Protein AF-A0A5J4TQB8-F1 (afdb_monomer)

InterPro domains:
  IPR000008 C2 domain [PF00168] (1-64)
  IPR000008 C2 domain [PS50004] (1-68)
  IPR035892 C2 domain superfamily [G3DSA:2.60.40.150] (1-93)
  IPR035892 C2 domain superfamily [SSF49562] (1-68)

Sequence (134 aa):
RTEKKADTLEAEYNETFTFNFDPAATEERDIKFELWDHDTIGDNDKIGEVKLSLREFLNNREKKTITFKGTDKQQDKDDVGQGVVEVFLEPIGDGEFAEVKPPEDDGIEIKEELPGDESAKTAEVTHPVAEQKE

Structure (mmCIF, N/CA/C/O backbone):
data_AF-A0A5J4TQB8-F1
#
_entry.id   AF-A0A5J4TQB8-F1
#
loop_
_atom_site.group_PDB
_atom_site.id
_atom_site.type_symbol
_atom_site.label_atom_id
_atom_site.label_alt_id
_atom_site.label_comp_id
_atom_site.label_asym_id
_atom_site.label_entity_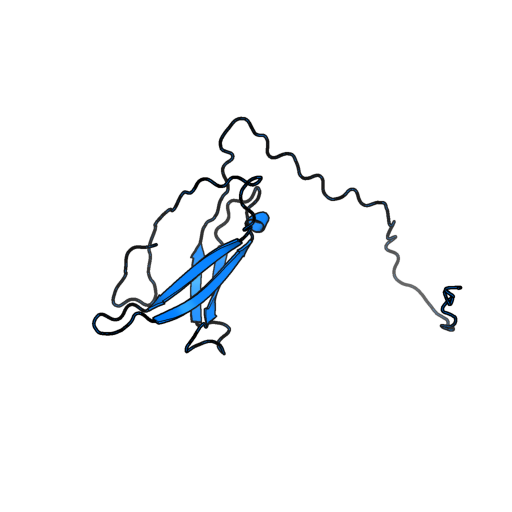id
_atom_site.label_seq_id
_atom_site.pdbx_PDB_ins_code
_atom_site.Cartn_x
_atom_site.Cartn_y
_atom_site.Cartn_z
_atom_site.occupancy
_atom_site.B_iso_or_equiv
_atom_site.auth_seq_id
_atom_site.auth_comp_id
_atom_site.auth_asym_id
_atom_site.auth_atom_id
_atom_site.pdbx_PDB_model_num
ATOM 1 N N . ARG A 1 1 ? -5.059 7.757 -4.131 1.00 85.75 1 ARG A N 1
ATOM 2 C CA . ARG A 1 1 ? -5.810 7.405 -2.902 1.00 85.75 1 ARG A CA 1
ATOM 3 C C . ARG A 1 1 ? -7.154 6.851 -3.317 1.00 85.75 1 ARG A C 1
ATOM 5 O O . ARG A 1 1 ? -7.655 7.327 -4.330 1.00 85.75 1 ARG A O 1
ATOM 12 N N . THR A 1 2 ? -7.695 5.921 -2.547 1.00 89.81 2 THR A N 1
ATOM 13 C CA . THR A 1 2 ? -9.010 5.320 -2.778 1.00 89.81 2 THR A CA 1
ATOM 14 C C . THR A 1 2 ? -10.165 6.257 -2.419 1.00 89.81 2 THR A C 1
ATOM 16 O O . THR A 1 2 ? -9.974 7.292 -1.761 1.00 89.81 2 THR A O 1
ATOM 19 N N . GLU A 1 3 ? -11.369 5.888 -2.849 1.00 89.69 3 GLU A N 1
ATOM 20 C CA . GLU A 1 3 ? -12.623 6.401 -2.309 1.00 89.69 3 GLU A CA 1
ATOM 21 C C . GLU A 1 3 ? -12.785 5.995 -0.841 1.00 89.69 3 GLU A C 1
ATOM 23 O O . GLU A 1 3 ? -12.305 4.956 -0.398 1.00 89.69 3 GLU A O 1
ATOM 28 N N . LYS A 1 4 ? -13.499 6.807 -0.062 1.00 88.44 4 LYS A N 1
ATOM 29 C CA . LYS A 1 4 ? -13.796 6.475 1.334 1.00 88.44 4 LYS A CA 1
ATOM 30 C C . LYS A 1 4 ? -14.952 5.479 1.383 1.00 88.44 4 LYS A C 1
ATOM 32 O O . LYS A 1 4 ? -15.971 5.694 0.728 1.00 88.44 4 LYS A O 1
ATOM 37 N N . LYS A 1 5 ? -14.826 4.434 2.199 1.00 87.50 5 LYS A N 1
ATOM 38 C CA . LYS A 1 5 ? -15.934 3.541 2.558 1.00 87.50 5 LYS A CA 1
ATOM 39 C C . LYS A 1 5 ? -16.263 3.761 4.031 1.00 87.50 5 LYS A C 1
ATOM 41 O O . LYS A 1 5 ? -15.358 3.796 4.855 1.00 87.50 5 LYS A O 1
ATOM 46 N N . ALA A 1 6 ? -17.540 3.975 4.328 1.00 84.00 6 ALA A N 1
ATOM 47 C CA . ALA A 1 6 ? -18.027 4.203 5.684 1.00 84.00 6 ALA A CA 1
ATOM 48 C C . ALA A 1 6 ? -18.663 2.926 6.241 1.00 84.00 6 ALA A C 1
ATOM 50 O O . ALA A 1 6 ? -19.177 2.113 5.470 1.00 84.00 6 ALA A O 1
ATOM 51 N N . ASP A 1 7 ? -18.627 2.783 7.567 1.00 82.31 7 ASP A N 1
ATOM 52 C CA . ASP A 1 7 ? -19.343 1.746 8.319 1.00 82.31 7 ASP A CA 1
ATOM 53 C C . ASP A 1 7 ? -19.091 0.311 7.815 1.00 82.31 7 ASP A C 1
ATOM 55 O O . ASP A 1 7 ? -20.000 -0.516 7.749 1.00 82.31 7 ASP A O 1
ATOM 59 N N . THR A 1 8 ? -17.843 0.000 7.448 1.00 85.12 8 THR A N 1
ATOM 60 C CA . THR A 1 8 ? -17.450 -1.351 7.031 1.00 85.12 8 THR A CA 1
ATOM 61 C C . THR A 1 8 ? -16.049 -1.719 7.509 1.00 85.12 8 THR A C 1
ATOM 63 O O . THR A 1 8 ? -15.134 -0.899 7.478 1.00 85.12 8 THR A O 1
ATOM 66 N N . LEU A 1 9 ? -15.889 -2.977 7.927 1.00 85.06 9 LEU A N 1
ATOM 67 C CA . LEU A 1 9 ? -14.592 -3.602 8.212 1.00 85.06 9 LEU A CA 1
ATOM 68 C C . LEU A 1 9 ? -14.034 -4.356 6.993 1.00 85.06 9 LEU A C 1
ATOM 70 O O . LEU A 1 9 ? -12.856 -4.697 6.964 1.00 85.06 9 LEU A O 1
ATOM 74 N N . GLU A 1 10 ? -14.870 -4.592 5.981 1.00 87.94 10 GLU A N 1
ATOM 75 C CA . GLU A 1 10 ? -14.544 -5.315 4.752 1.00 87.94 10 GLU A CA 1
ATOM 76 C C . GLU A 1 10 ? -14.860 -4.399 3.564 1.00 87.94 10 GLU A C 1
ATOM 78 O O . GLU A 1 10 ? -15.926 -4.451 2.950 1.00 87.94 10 GLU A O 1
ATOM 83 N N . ALA A 1 11 ? -13.956 -3.457 3.302 1.00 88.94 11 ALA A N 1
ATOM 84 C CA . ALA A 1 11 ? -14.122 -2.482 2.234 1.00 88.94 11 ALA A CA 1
ATOM 85 C C . ALA A 1 11 ? -13.669 -3.053 0.883 1.00 88.94 11 ALA A C 1
ATOM 87 O O . ALA A 1 11 ? -12.499 -3.379 0.689 1.00 88.94 11 ALA A O 1
ATOM 88 N N . GLU A 1 12 ? -14.580 -3.087 -0.088 1.00 90.81 12 GLU A N 1
ATOM 89 C CA . GLU A 1 12 ? -14.247 -3.364 -1.485 1.00 90.81 12 GLU A CA 1
ATOM 90 C C . GLU A 1 12 ? -14.080 -2.049 -2.253 1.00 90.81 12 GLU A C 1
ATOM 92 O O . GLU A 1 12 ? -15.042 -1.309 -2.481 1.00 90.81 12 GLU A O 1
ATOM 97 N N . TYR A 1 13 ? -12.843 -1.747 -2.649 1.00 89.94 13 TYR A N 1
ATOM 98 C CA . TYR A 1 13 ? -12.533 -0.539 -3.418 1.00 89.94 13 TYR A CA 1
ATOM 99 C C . TYR A 1 13 ? -12.675 -0.778 -4.921 1.00 89.94 13 TYR A C 1
ATOM 101 O O . TYR A 1 13 ? -13.308 0.017 -5.606 1.00 89.94 13 TYR A O 1
ATOM 109 N N . ASN A 1 14 ? -12.144 -1.897 -5.430 1.00 89.88 14 ASN A N 1
ATOM 110 C CA . ASN A 1 14 ? -12.114 -2.214 -6.866 1.00 89.88 14 ASN A CA 1
ATOM 111 C C . ASN A 1 14 ? -11.528 -1.074 -7.729 1.00 89.88 14 ASN A C 1
ATOM 113 O O . ASN A 1 14 ? -11.905 -0.891 -8.885 1.00 89.88 14 ASN A O 1
ATOM 117 N N . GLU A 1 15 ? -10.597 -0.306 -7.161 1.00 90.38 15 GLU A N 1
ATOM 118 C CA . GLU A 1 15 ? -9.935 0.819 -7.819 1.00 90.38 15 GLU A CA 1
ATOM 119 C C . GLU A 1 15 ? -8.584 0.393 -8.395 1.00 90.38 15 GLU A C 1
ATOM 121 O O . GLU A 1 15 ? -7.854 -0.398 -7.799 1.00 90.38 15 GLU A O 1
ATOM 126 N N . THR A 1 16 ? -8.238 0.945 -9.557 1.00 90.31 16 THR A N 1
ATOM 127 C CA . THR A 1 16 ? -6.939 0.735 -10.207 1.00 90.31 16 THR A CA 1
ATOM 128 C C . THR A 1 16 ? -6.209 2.065 -10.315 1.00 90.31 16 THR A C 1
ATOM 130 O O . THR A 1 16 ? -6.774 3.055 -10.781 1.00 90.31 16 THR A O 1
ATOM 133 N N . PHE A 1 17 ? -4.944 2.079 -9.897 1.00 88.56 17 PHE A N 1
ATOM 134 C CA . PHE A 1 17 ? -4.062 3.236 -10.006 1.00 88.56 17 PHE A CA 1
ATOM 135 C C . PHE A 1 17 ? -2.927 2.907 -10.970 1.00 88.56 17 PHE A C 1
ATOM 137 O O . PHE A 1 17 ? -2.241 1.903 -10.797 1.00 88.56 17 PHE A O 1
ATOM 144 N N . THR A 1 18 ? -2.709 3.777 -11.953 1.00 88.81 18 THR A N 1
ATOM 145 C CA . THR A 1 18 ? -1.620 3.651 -12.926 1.00 88.81 18 THR A CA 1
ATOM 146 C C . THR A 1 18 ? -0.722 4.873 -12.819 1.00 88.81 18 THR A C 1
ATOM 148 O O . THR A 1 18 ? -1.202 6.007 -12.785 1.00 88.81 18 THR A O 1
ATOM 151 N N . PHE A 1 19 ? 0.583 4.645 -12.763 1.00 86.06 19 PHE A N 1
ATOM 152 C CA . PHE A 1 19 ? 1.593 5.692 -12.715 1.00 86.06 19 PHE A CA 1
ATOM 153 C C . PHE A 1 19 ? 2.777 5.294 -13.591 1.00 86.06 19 PHE A C 1
ATOM 155 O O . PHE A 1 19 ? 3.116 4.117 -13.696 1.00 86.06 19 PHE A O 1
ATOM 162 N N . ASN A 1 20 ? 3.405 6.284 -14.222 1.00 85.75 20 ASN A N 1
ATOM 163 C CA . ASN A 1 20 ? 4.628 6.058 -14.979 1.00 85.75 20 ASN A CA 1
ATOM 164 C C . ASN A 1 20 ? 5.793 5.907 -14.001 1.00 85.75 20 ASN A C 1
ATOM 166 O O . ASN A 1 20 ? 5.935 6.711 -13.078 1.00 85.75 20 ASN A O 1
ATOM 170 N N . PHE A 1 21 ? 6.630 4.902 -14.226 1.00 83.81 21 PHE A N 1
ATOM 171 C CA . PHE A 1 21 ? 7.805 4.630 -13.414 1.00 83.81 21 PHE A CA 1
ATOM 172 C C . PHE A 1 21 ? 9.034 4.556 -14.315 1.00 83.81 21 PHE A C 1
ATOM 174 O O . PHE A 1 21 ? 9.124 3.685 -15.177 1.00 83.81 21 PHE A O 1
ATOM 181 N N . ASP A 1 22 ? 9.971 5.482 -14.112 1.00 86.69 22 ASP A N 1
ATOM 182 C CA . ASP A 1 22 ? 11.262 5.466 -14.792 1.00 86.69 22 ASP A CA 1
ATOM 183 C C . ASP A 1 22 ? 12.309 4.835 -13.856 1.00 86.69 22 ASP A C 1
ATOM 185 O O . ASP A 1 22 ? 12.647 5.438 -12.826 1.00 86.69 22 ASP A O 1
ATOM 189 N N . PRO A 1 23 ? 12.819 3.627 -14.166 1.00 83.44 23 PRO A N 1
ATOM 190 C CA . PRO A 1 23 ? 13.779 2.936 -13.311 1.00 83.44 23 PRO A CA 1
ATOM 191 C C . PRO A 1 23 ? 15.167 3.592 -13.299 1.00 83.44 23 PRO A C 1
ATOM 193 O O . PRO A 1 23 ? 15.965 3.265 -12.424 1.00 83.44 23 PRO A O 1
ATOM 196 N N . ALA A 1 24 ? 15.483 4.488 -14.236 1.00 86.44 24 ALA A N 1
ATOM 197 C CA . ALA A 1 24 ? 16.752 5.210 -14.263 1.00 86.44 24 ALA A CA 1
ATOM 198 C C . ALA A 1 24 ? 16.688 6.513 -13.450 1.00 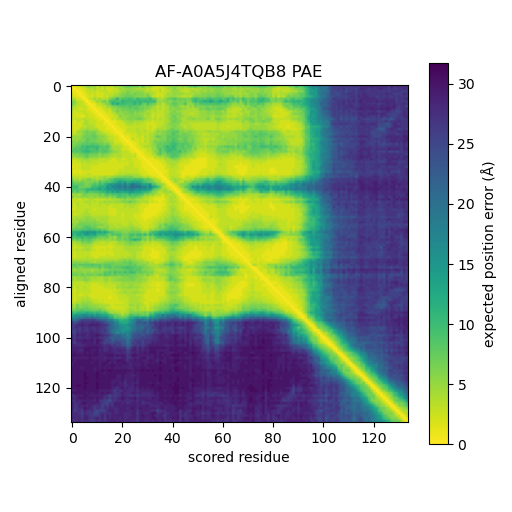86.44 24 ALA A C 1
ATOM 200 O O . ALA A 1 24 ? 17.673 6.884 -12.816 1.00 86.44 24 ALA A O 1
ATOM 201 N N . ALA A 1 25 ? 15.540 7.195 -13.447 1.00 87.19 25 ALA A N 1
ATOM 202 C CA . ALA A 1 25 ? 15.366 8.482 -12.771 1.00 87.19 25 ALA A CA 1
ATOM 203 C C . ALA A 1 25 ? 14.790 8.380 -11.349 1.00 87.19 25 ALA A C 1
ATOM 205 O O . ALA A 1 25 ? 14.977 9.288 -10.543 1.00 87.19 25 ALA A O 1
ATOM 206 N N . THR A 1 26 ? 14.073 7.302 -11.032 1.00 85.44 26 THR A N 1
ATOM 207 C CA . THR A 1 26 ? 13.457 7.115 -9.711 1.00 85.44 26 THR A CA 1
ATOM 208 C C . THR A 1 26 ? 14.412 6.324 -8.828 1.00 85.44 26 THR A C 1
ATOM 210 O O . THR A 1 26 ? 14.927 5.315 -9.293 1.00 85.44 26 THR A O 1
ATOM 213 N N . GLU A 1 27 ? 14.627 6.700 -7.567 1.00 87.75 27 GLU A N 1
ATOM 214 C CA . GLU A 1 27 ? 15.417 5.897 -6.609 1.00 87.75 27 GLU A CA 1
ATOM 215 C C . GLU A 1 27 ? 14.545 4.950 -5.778 1.00 87.75 27 GLU A C 1
ATOM 217 O O . GLU A 1 27 ? 14.968 3.845 -5.446 1.00 87.75 27 GLU A O 1
ATOM 222 N N . GLU A 1 28 ? 13.311 5.355 -5.469 1.00 88.56 28 GLU A N 1
ATOM 223 C CA . GLU A 1 28 ? 12.383 4.554 -4.674 1.00 88.56 28 GLU A CA 1
ATOM 224 C C . GLU A 1 28 ? 11.989 3.274 -5.433 1.00 88.56 28 GLU A C 1
ATOM 226 O O . GLU A 1 28 ? 11.736 3.283 -6.645 1.00 88.56 28 GLU A O 1
ATOM 231 N N . ARG A 1 29 ? 12.023 2.136 -4.734 1.00 90.38 29 ARG A N 1
ATOM 232 C CA . ARG A 1 29 ? 11.795 0.796 -5.308 1.00 90.38 29 ARG A CA 1
ATOM 233 C C . ARG A 1 29 ? 10.674 0.037 -4.620 1.00 90.38 29 ARG A C 1
ATOM 235 O O . ARG A 1 29 ? 10.485 -1.140 -4.913 1.00 90.38 29 ARG A O 1
ATOM 242 N N . ASP A 1 30 ? 9.928 0.715 -3.759 1.00 92.88 30 ASP A N 1
ATOM 243 C CA . ASP A 1 30 ? 8.839 0.131 -2.999 1.00 92.88 30 ASP A CA 1
ATOM 244 C C . ASP A 1 30 ? 7.549 0.903 -3.259 1.00 92.88 30 ASP A C 1
ATOM 246 O O . ASP A 1 30 ? 7.546 2.127 -3.360 1.00 92.88 30 ASP A O 1
ATOM 250 N N . ILE A 1 31 ? 6.436 0.182 -3.326 1.00 91.31 31 ILE A N 1
ATOM 251 C CA . ILE A 1 31 ? 5.101 0.762 -3.265 1.00 91.31 31 ILE A CA 1
ATOM 252 C C . ILE A 1 31 ? 4.694 0.786 -1.800 1.00 91.31 31 ILE A C 1
ATOM 254 O O . ILE A 1 31 ? 4.567 -0.261 -1.157 1.00 91.31 31 ILE A O 1
ATOM 258 N N . LYS A 1 32 ? 4.478 1.987 -1.272 1.00 94.69 32 LYS A N 1
ATOM 259 C CA . LYS A 1 32 ? 3.980 2.183 0.084 1.00 94.69 32 LYS A CA 1
ATOM 260 C C . LYS A 1 32 ? 2.454 2.252 0.083 1.00 94.69 32 LYS A C 1
ATOM 262 O O . LYS A 1 32 ? 1.866 3.124 -0.552 1.00 94.69 32 LYS A O 1
ATOM 267 N N . PHE A 1 33 ? 1.829 1.367 0.847 1.00 95.00 33 PHE A N 1
ATOM 268 C CA . PHE A 1 33 ? 0.403 1.389 1.144 1.00 95.00 33 PHE A CA 1
ATOM 269 C C . PHE A 1 33 ? 0.191 1.893 2.567 1.00 95.00 33 PHE A C 1
ATOM 271 O O . PHE A 1 33 ? 0.903 1.502 3.491 1.00 95.00 33 PHE A O 1
ATOM 278 N N . GLU A 1 34 ? -0.812 2.744 2.749 1.00 95.81 34 GLU A N 1
ATOM 279 C CA . GLU A 1 34 ? -1.199 3.277 4.052 1.00 95.81 34 GLU A CA 1
ATOM 280 C C . GLU A 1 34 ? -2.671 2.976 4.305 1.00 95.81 34 GLU A C 1
ATOM 282 O O . GLU A 1 34 ? -3.508 3.155 3.418 1.00 95.81 34 GLU A O 1
ATOM 287 N N . LEU A 1 35 ? -2.972 2.545 5.525 1.00 94.50 35 LEU A N 1
ATOM 288 C CA . LEU A 1 35 ? -4.322 2.311 6.004 1.00 94.50 35 LEU A CA 1
ATOM 289 C C . LEU A 1 35 ? -4.711 3.457 6.939 1.00 94.50 35 LEU A C 1
ATOM 291 O O . LEU A 1 35 ? -3.996 3.759 7.898 1.00 94.50 35 LEU A O 1
ATOM 295 N N . TRP A 1 36 ? -5.833 4.098 6.630 1.00 92.62 36 TRP A N 1
ATOM 296 C CA . TRP A 1 36 ? -6.318 5.296 7.308 1.00 92.62 36 TRP A CA 1
ATOM 297 C C . TRP A 1 36 ? -7.723 5.059 7.848 1.00 92.62 36 TRP A C 1
ATOM 299 O O . TRP A 1 36 ? -8.580 4.557 7.121 1.00 92.62 36 TRP A O 1
ATOM 309 N N . ASP A 1 37 ? -7.947 5.477 9.088 1.00 87.38 37 ASP A N 1
ATOM 310 C CA . ASP A 1 37 ? -9.268 5.608 9.687 1.00 87.38 37 ASP A CA 1
ATOM 311 C C . ASP A 1 37 ? -9.776 7.040 9.469 1.00 87.38 37 ASP A C 1
ATOM 313 O O . ASP A 1 37 ? -9.053 8.020 9.690 1.00 87.38 37 ASP A O 1
ATOM 317 N N . HIS A 1 38 ? -10.989 7.168 8.930 1.00 83.81 38 HIS A N 1
ATOM 318 C CA . HIS A 1 38 ? -11.556 8.463 8.556 1.00 83.81 38 HIS A CA 1
ATOM 319 C C . HIS A 1 38 ? -12.710 8.835 9.481 1.00 83.81 38 HIS A C 1
ATOM 321 O O . HIS A 1 38 ? -13.857 8.451 9.243 1.00 83.81 38 HIS A O 1
ATOM 327 N N . ASP A 1 39 ? -12.415 9.656 10.483 1.00 78.81 39 ASP A N 1
ATOM 328 C CA . ASP A 1 39 ? -13.425 10.203 11.375 1.00 78.81 39 ASP A CA 1
ATOM 329 C C . ASP A 1 39 ? -14.246 11.304 10.697 1.00 78.81 39 ASP A C 1
ATOM 331 O O . ASP A 1 39 ? -13.731 12.224 10.058 1.00 78.81 39 ASP A O 1
ATOM 335 N N . THR A 1 40 ? -15.568 11.247 10.878 1.00 71.62 40 THR A N 1
ATOM 336 C CA . THR A 1 40 ? -16.477 12.298 10.380 1.00 71.62 40 THR A CA 1
ATOM 337 C C . THR A 1 40 ? -16.296 13.613 11.153 1.00 71.62 40 THR A C 1
ATOM 339 O O . THR A 1 40 ? -16.587 14.691 10.634 1.00 71.62 40 THR A O 1
ATOM 342 N N . ILE A 1 41 ? -15.819 13.533 12.400 1.00 68.88 41 ILE A N 1
ATOM 343 C CA . ILE A 1 41 ? -15.549 14.668 13.287 1.00 68.88 41 ILE A CA 1
ATOM 344 C C . ILE A 1 41 ? -14.226 14.389 14.010 1.00 68.88 41 ILE A C 1
ATOM 346 O O . ILE A 1 41 ? -14.195 13.557 14.910 1.00 68.88 41 ILE A O 1
ATOM 350 N N . GLY A 1 42 ? -13.156 15.097 13.644 1.00 75.88 42 GLY A N 1
ATOM 351 C CA . GLY A 1 42 ? -11.819 14.903 14.217 1.00 75.88 42 GLY A CA 1
ATOM 352 C C . GLY A 1 42 ? -10.714 14.918 13.161 1.00 75.88 42 GLY A C 1
ATOM 353 O O . GLY A 1 42 ? -10.967 15.239 11.997 1.00 75.88 42 GLY A O 1
ATOM 354 N N . ASP A 1 43 ? -9.491 14.602 13.589 1.00 81.88 43 ASP A N 1
ATOM 355 C CA . ASP A 1 43 ? -8.347 14.363 12.707 1.00 81.88 43 ASP A CA 1
ATOM 356 C C . ASP A 1 43 ? -8.369 12.916 12.203 1.00 81.88 43 ASP A C 1
ATOM 358 O O . ASP A 1 43 ? -8.719 12.009 12.949 1.00 81.88 43 ASP A O 1
ATOM 362 N N . ASN A 1 44 ? -7.965 12.691 10.952 1.00 85.50 44 ASN A N 1
ATOM 363 C CA . ASN A 1 44 ? -7.859 11.331 10.418 1.00 85.50 44 ASN A CA 1
ATOM 364 C C . ASN A 1 44 ? -6.627 10.645 10.986 1.00 85.50 44 ASN A C 1
ATOM 366 O O . ASN A 1 44 ? -5.524 11.193 10.897 1.00 85.50 44 ASN A O 1
ATOM 370 N N . ASP A 1 45 ? -6.804 9.424 11.467 1.00 88.44 45 ASP A N 1
ATOM 371 C CA . ASP A 1 45 ? -5.723 8.645 12.039 1.00 88.44 45 ASP A CA 1
ATOM 372 C C . ASP A 1 45 ? -5.162 7.670 11.006 1.00 88.44 45 ASP A C 1
ATOM 374 O O . ASP A 1 45 ? -5.856 6.810 10.458 1.00 88.44 45 ASP A O 1
ATOM 378 N N . LYS A 1 46 ? -3.858 7.776 10.748 1.00 92.88 46 LYS A N 1
ATOM 379 C CA . LYS A 1 46 ? -3.144 6.703 10.070 1.00 92.88 46 LYS A CA 1
ATOM 380 C C . LYS A 1 46 ? -3.023 5.541 11.049 1.00 92.88 46 LYS A C 1
ATOM 382 O O . LYS A 1 46 ? -2.445 5.688 12.124 1.00 92.88 46 LYS A O 1
ATOM 387 N N . ILE A 1 47 ? -3.580 4.396 10.674 1.00 94.00 47 ILE A N 1
ATOM 388 C CA . ILE A 1 47 ? -3.602 3.216 11.538 1.00 94.00 47 ILE A CA 1
ATOM 389 C C . ILE A 1 47 ? -2.526 2.210 11.161 1.00 94.00 47 ILE A C 1
ATOM 391 O O . ILE A 1 47 ? -2.029 1.531 12.057 1.00 94.00 47 ILE A O 1
ATOM 395 N N . GLY A 1 48 ? -2.125 2.138 9.886 1.00 96.12 48 GLY A N 1
ATOM 396 C CA . GLY A 1 48 ? -1.079 1.214 9.463 1.00 96.12 48 GLY A CA 1
ATOM 397 C C . GLY A 1 48 ? -0.374 1.543 8.151 1.00 96.12 48 GLY A C 1
ATOM 398 O O . GLY A 1 48 ? -0.805 2.386 7.363 1.00 96.12 48 GLY A O 1
ATOM 399 N N . GLU A 1 49 ? 0.735 0.849 7.914 1.00 97.00 49 GLU A N 1
ATOM 400 C CA . GLU A 1 49 ? 1.562 0.950 6.711 1.00 97.00 49 GLU A CA 1
ATOM 401 C C . GLU A 1 49 ? 2.127 -0.419 6.314 1.00 97.00 49 GLU A C 1
ATOM 403 O O . GLU A 1 49 ? 2.429 -1.263 7.159 1.00 97.00 49 GLU A O 1
ATOM 408 N N . VAL A 1 50 ? 2.314 -0.619 5.011 1.00 96.44 50 VAL A N 1
ATOM 409 C CA . VAL A 1 50 ? 3.120 -1.710 4.458 1.00 96.44 50 VAL A CA 1
ATOM 410 C C . VAL A 1 50 ? 3.839 -1.239 3.197 1.00 96.44 50 VAL A C 1
ATOM 412 O O . VAL A 1 50 ? 3.318 -0.428 2.432 1.00 96.44 50 VAL A O 1
ATOM 415 N N . LYS A 1 51 ? 5.056 -1.738 2.980 1.00 95.44 51 LYS A N 1
ATOM 416 C CA . LYS A 1 51 ? 5.856 -1.480 1.779 1.00 95.44 51 LYS A CA 1
ATOM 417 C C . LYS A 1 51 ? 6.044 -2.783 1.022 1.00 95.44 51 LYS A C 1
ATOM 419 O O . LYS A 1 51 ? 6.431 -3.780 1.625 1.00 95.44 51 LYS A O 1
ATOM 424 N N . LEU A 1 52 ? 5.764 -2.767 -0.275 1.00 92.56 52 LEU A N 1
ATOM 425 C CA . LEU A 1 52 ? 5.983 -3.904 -1.165 1.00 92.56 52 LEU A CA 1
ATOM 426 C C . LEU A 1 52 ? 7.062 -3.541 -2.167 1.00 92.56 52 LEU A C 1
ATOM 428 O O . LEU A 1 52 ? 6.972 -2.482 -2.786 1.00 92.56 52 LEU A O 1
ATOM 432 N N . SER A 1 53 ? 8.051 -4.405 -2.363 1.00 91.31 53 SER A N 1
ATOM 433 C CA . SER A 1 53 ? 9.122 -4.082 -3.298 1.00 91.31 53 SER A CA 1
ATOM 434 C C . SER A 1 53 ? 8.657 -4.313 -4.728 1.00 91.31 53 SER A C 1
ATOM 436 O O . SER A 1 53 ? 8.107 -5.364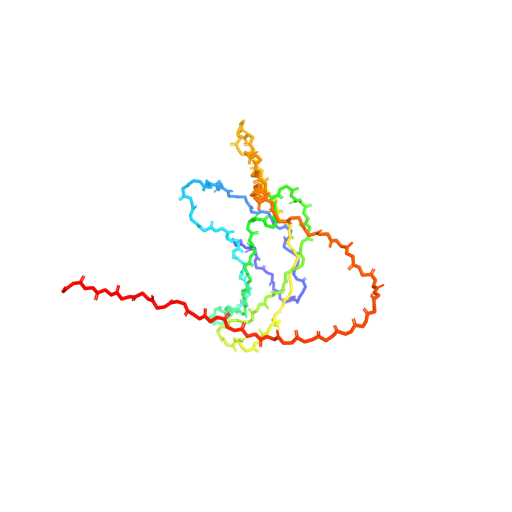 -5.048 1.00 91.31 53 SER A O 1
ATOM 438 N N . LEU A 1 54 ? 8.926 -3.363 -5.626 1.00 87.88 54 LEU A N 1
ATOM 439 C CA . LEU A 1 54 ? 8.610 -3.485 -7.055 1.00 87.88 54 LEU A CA 1
ATOM 440 C C . LEU A 1 54 ? 9.237 -4.739 -7.673 1.00 87.88 54 LEU A C 1
ATOM 442 O O . LEU A 1 54 ? 8.677 -5.324 -8.595 1.00 87.88 54 LEU A O 1
ATOM 446 N N . ARG A 1 55 ? 10.375 -5.186 -7.126 1.00 85.56 55 ARG A N 1
ATOM 447 C CA . ARG A 1 55 ? 11.053 -6.418 -7.543 1.00 85.56 55 ARG A CA 1
ATOM 448 C C . ARG A 1 55 ? 10.188 -7.666 -7.388 1.00 85.56 55 ARG A C 1
ATOM 450 O O . ARG A 1 55 ? 10.339 -8.583 -8.183 1.00 85.56 55 ARG A O 1
ATOM 457 N N . GLU A 1 56 ? 9.285 -7.692 -6.409 1.00 85.12 56 GLU A N 1
ATOM 458 C CA . GLU A 1 56 ? 8.391 -8.831 -6.162 1.00 85.12 56 GLU A CA 1
ATOM 459 C C . GLU A 1 56 ? 7.361 -9.029 -7.286 1.00 85.12 56 GLU A C 1
ATOM 461 O O . GLU A 1 56 ? 6.796 -10.112 -7.415 1.00 85.12 56 GLU A O 1
ATOM 466 N N . PHE A 1 57 ? 7.137 -7.999 -8.108 1.00 86.38 57 PHE A N 1
ATOM 467 C CA . PHE A 1 57 ? 6.140 -7.988 -9.183 1.00 86.38 57 PHE A CA 1
ATOM 468 C C . PHE A 1 57 ? 6.770 -7.934 -10.580 1.00 86.38 57 PHE A C 1
ATOM 470 O O . PHE A 1 57 ? 6.063 -7.824 -11.583 1.00 86.38 57 PHE A O 1
ATOM 477 N N . LEU A 1 58 ? 8.102 -8.016 -10.677 1.00 81.31 58 LEU A N 1
ATOM 478 C CA . LEU A 1 58 ? 8.778 -8.149 -11.965 1.00 81.31 58 LEU A CA 1
ATOM 479 C C . LEU A 1 58 ? 8.376 -9.489 -12.587 1.00 81.31 58 LEU A C 1
ATOM 481 O O . LEU A 1 58 ? 8.614 -10.544 -12.005 1.00 81.31 58 LEU A O 1
ATOM 485 N N . ASN A 1 59 ? 7.761 -9.439 -13.769 1.00 74.62 59 ASN A N 1
ATOM 486 C CA . ASN A 1 59 ? 7.279 -10.606 -14.519 1.00 74.62 59 ASN A CA 1
ATOM 487 C C . ASN A 1 59 ? 6.189 -11.437 -13.819 1.00 74.62 59 ASN A C 1
ATOM 489 O O . ASN A 1 59 ? 5.886 -12.541 -14.270 1.00 74.62 59 ASN A O 1
ATOM 493 N N . ASN A 1 60 ? 5.582 -10.920 -12.749 1.00 77.50 60 ASN A N 1
ATOM 494 C CA . ASN A 1 60 ? 4.512 -11.603 -12.036 1.00 77.50 60 ASN A CA 1
ATOM 495 C C . ASN A 1 60 ? 3.293 -10.686 -11.895 1.00 77.50 60 ASN A C 1
ATOM 497 O O . ASN A 1 60 ? 3.403 -9.557 -11.422 1.00 77.50 60 ASN A O 1
ATOM 501 N N . ARG A 1 61 ? 2.123 -11.190 -12.296 1.00 82.00 61 ARG A N 1
ATOM 502 C CA . ARG A 1 61 ? 0.825 -10.556 -12.059 1.00 82.00 61 ARG A CA 1
ATOM 503 C C . ARG A 1 61 ? 0.044 -11.451 -11.112 1.00 82.00 61 ARG A C 1
ATOM 505 O O . ARG A 1 61 ? -0.669 -12.352 -11.548 1.0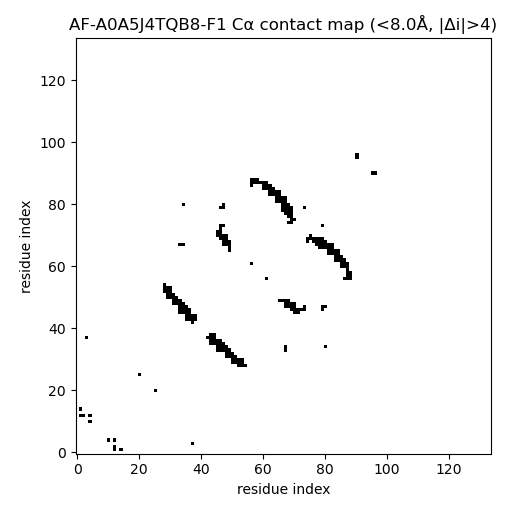0 82.00 61 ARG A O 1
ATOM 512 N N . GLU A 1 62 ? 0.191 -11.195 -9.820 1.00 83.31 62 GLU A N 1
ATOM 513 C CA . GLU A 1 62 ? -0.466 -11.977 -8.779 1.00 83.31 62 GLU A CA 1
ATOM 514 C C . GLU A 1 62 ? -1.160 -11.079 -7.753 1.00 83.31 62 GLU A C 1
ATOM 516 O O . GLU A 1 62 ? -0.694 -9.987 -7.413 1.00 83.31 62 GLU A O 1
ATOM 521 N N . LYS A 1 63 ? -2.295 -11.571 -7.246 1.00 90.00 63 LYS A N 1
ATOM 522 C CA . LYS A 1 63 ? -2.974 -10.987 -6.092 1.00 90.00 63 LYS A CA 1
ATOM 523 C C . LYS A 1 63 ? -2.218 -11.350 -4.823 1.00 90.00 63 LYS A C 1
ATOM 525 O O . LYS A 1 63 ? -2.121 -12.520 -4.467 1.00 90.00 63 LYS A O 1
ATOM 530 N N . LYS A 1 64 ? -1.754 -10.339 -4.101 1.00 90.69 64 LYS A N 1
ATOM 531 C CA . LYS A 1 64 ? -1.045 -10.484 -2.836 1.00 90.69 64 LYS A CA 1
ATOM 532 C C . LYS A 1 64 ? -1.922 -10.016 -1.685 1.00 90.69 64 LYS A C 1
ATOM 534 O O . LYS A 1 64 ? -2.518 -8.941 -1.742 1.00 90.69 64 LYS A O 1
ATOM 539 N N . THR A 1 65 ? -1.968 -10.818 -0.624 1.00 95.12 65 THR A N 1
ATOM 540 C CA . THR A 1 65 ? -2.502 -10.364 0.664 1.00 95.12 65 THR A CA 1
ATOM 541 C C . THR A 1 65 ? -1.396 -9.632 1.407 1.00 95.12 65 THR A C 1
ATOM 543 O O . THR A 1 65 ? -0.287 -10.149 1.545 1.00 95.12 65 THR A O 1
ATOM 546 N N . ILE A 1 66 ? -1.690 -8.420 1.855 1.00 95.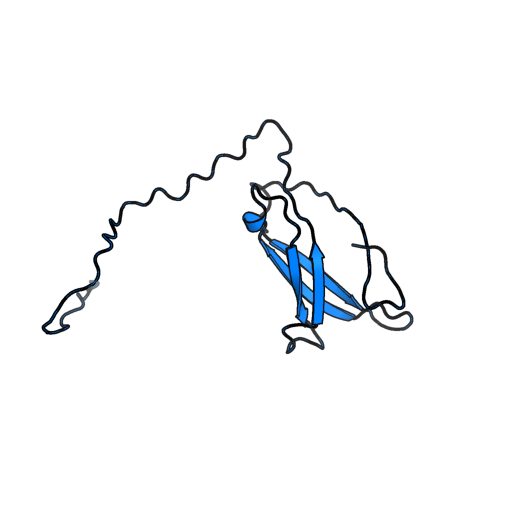31 66 ILE A N 1
ATOM 547 C CA . ILE A 1 66 ? -0.777 -7.566 2.605 1.00 95.31 66 ILE A CA 1
ATOM 548 C C . ILE A 1 66 ? -1.326 -7.359 4.007 1.00 95.31 66 ILE A C 1
ATOM 550 O O . ILE A 1 66 ? -2.520 -7.129 4.181 1.00 95.31 66 ILE A O 1
ATOM 554 N N . THR A 1 67 ? -0.446 -7.430 4.997 1.00 97.38 67 THR A N 1
ATOM 555 C CA . THR A 1 67 ? -0.765 -7.120 6.391 1.00 97.38 67 THR A CA 1
ATOM 556 C C . THR A 1 67 ? -0.169 -5.765 6.720 1.00 97.38 67 THR A C 1
ATOM 558 O O . THR A 1 67 ? 1.023 -5.536 6.504 1.00 97.38 67 THR A O 1
ATOM 561 N N . PHE A 1 68 ? -1.002 -4.857 7.215 1.00 96.88 68 PHE A N 1
ATOM 562 C CA . PHE A 1 68 ? -0.567 -3.537 7.637 1.00 96.88 68 PHE A CA 1
ATOM 563 C C . PHE A 1 68 ? 0.009 -3.635 9.043 1.00 96.88 68 PHE A C 1
ATOM 565 O O . PHE A 1 68 ? -0.654 -4.124 9.959 1.00 96.88 68 PHE A O 1
ATOM 572 N N . LYS A 1 69 ? 1.233 -3.133 9.214 1.00 97.00 69 LYS A N 1
ATOM 573 C CA . LYS A 1 69 ? 1.803 -2.920 10.543 1.00 97.00 69 LYS A CA 1
ATOM 574 C C . LYS A 1 69 ? 1.293 -1.606 11.093 1.00 97.00 69 LYS A C 1
ATOM 576 O O . LYS A 1 69 ? 1.181 -0.631 10.349 1.00 97.00 69 LYS A O 1
ATOM 581 N N . GLY A 1 70 ? 0.982 -1.588 12.380 1.00 95.62 70 GLY A N 1
ATOM 582 C CA . GLY A 1 70 ? 0.453 -0.412 13.039 1.00 95.62 70 GLY A CA 1
ATOM 583 C C . GLY A 1 70 ? 1.438 0.752 13.015 1.00 95.62 70 GLY A C 1
ATOM 584 O O . GLY A 1 70 ? 2.649 0.566 13.130 1.00 95.62 70 GLY A O 1
ATOM 585 N N . THR A 1 71 ? 0.917 1.965 12.851 1.00 92.81 71 THR A N 1
ATOM 586 C CA . THR A 1 71 ? 1.702 3.205 12.943 1.00 92.81 71 THR A CA 1
ATOM 587 C C . THR A 1 71 ? 1.138 4.116 14.020 1.00 92.81 71 THR A C 1
ATOM 589 O O . THR A 1 71 ? 0.043 3.883 14.534 1.00 92.81 7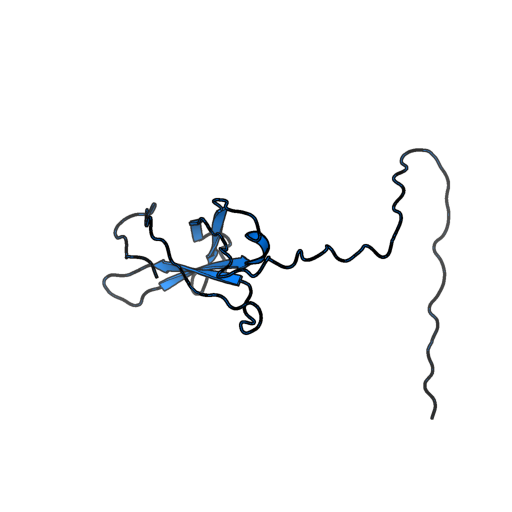1 THR A O 1
ATOM 592 N N . ASP A 1 72 ? 1.902 5.146 14.385 1.00 87.94 72 ASP A N 1
ATOM 593 C CA . ASP A 1 72 ? 1.470 6.201 15.302 1.00 87.94 72 ASP A CA 1
ATOM 594 C C . ASP A 1 72 ? 0.929 5.618 16.621 1.00 87.94 72 ASP A C 1
ATOM 596 O O . ASP A 1 72 ? 1.665 5.002 17.391 1.00 87.94 72 ASP A O 1
ATOM 600 N N . LYS A 1 73 ? -0.379 5.746 16.861 1.00 87.88 73 LYS A N 1
ATOM 601 C CA . LYS A 1 73 ? -1.071 5.245 18.058 1.00 87.88 73 LYS A CA 1
ATOM 602 C C . LYS A 1 73 ? -1.089 3.710 18.166 1.00 87.88 73 LYS A C 1
ATOM 604 O O . LYS A 1 73 ? -1.466 3.191 19.212 1.00 87.88 73 LYS A O 1
ATOM 609 N N . GLN A 1 74 ? -0.728 2.992 17.102 1.00 88.88 74 GLN A N 1
ATOM 610 C CA . GLN A 1 74 ? -0.769 1.530 16.997 1.00 88.88 74 GLN A CA 1
ATOM 611 C C . GLN A 1 74 ? 0.614 0.906 16.723 1.00 88.88 74 GLN A C 1
ATOM 613 O O . GLN A 1 74 ? 0.670 -0.254 16.328 1.00 88.88 74 GLN A O 1
ATOM 618 N N . GLN A 1 75 ? 1.723 1.633 16.920 1.00 91.19 75 GLN A N 1
ATOM 619 C CA . GLN A 1 75 ? 3.084 1.189 16.552 1.00 91.19 75 GLN A CA 1
ATOM 620 C C . GLN A 1 75 ? 3.513 -0.190 17.095 1.00 91.19 75 GLN A C 1
ATOM 622 O O . GLN A 1 75 ? 4.358 -0.848 16.497 1.00 91.19 75 GLN A O 1
ATOM 627 N N . ASP A 1 76 ? 2.937 -0.639 18.213 1.00 93.69 76 ASP A N 1
ATOM 628 C CA . ASP A 1 76 ? 3.262 -1.921 18.852 1.00 93.69 76 ASP A CA 1
ATOM 629 C C . ASP A 1 76 ? 2.466 -3.110 18.276 1.00 93.69 76 ASP A C 1
ATOM 631 O O . ASP A 1 76 ? 2.544 -4.223 18.795 1.00 93.69 76 ASP A O 1
ATOM 635 N N . LYS A 1 77 ? 1.659 -2.889 17.229 1.00 93.06 77 LYS A N 1
ATOM 636 C CA . LYS A 1 77 ? 0.827 -3.918 16.595 1.00 93.06 77 LYS A CA 1
ATOM 637 C C . LYS A 1 77 ? 1.407 -4.346 15.253 1.00 93.06 77 LYS A C 1
ATOM 639 O O . LYS A 1 77 ? 1.490 -3.552 14.322 1.00 93.06 77 LYS A O 1
ATOM 644 N N . ASP A 1 78 ? 1.720 -5.631 15.120 1.00 93.81 78 ASP A N 1
ATOM 645 C CA . ASP A 1 78 ? 2.161 -6.215 13.845 1.00 93.81 78 ASP A CA 1
ATOM 646 C C . ASP A 1 78 ? 1.024 -6.437 12.835 1.00 93.81 78 ASP A C 1
ATOM 648 O O . ASP A 1 78 ? 1.297 -6.602 11.648 1.00 93.81 78 ASP A O 1
ATOM 652 N N . ASP A 1 79 ? -0.231 -6.425 13.292 1.00 95.81 79 ASP A N 1
ATOM 653 C CA . ASP A 1 79 ? -1.423 -6.554 12.454 1.00 95.81 79 ASP A CA 1
ATOM 654 C C . ASP A 1 79 ? -2.501 -5.570 12.922 1.00 95.81 79 ASP A C 1
ATOM 656 O O . ASP A 1 79 ? -3.027 -5.668 14.036 1.00 95.81 79 ASP A O 1
ATOM 660 N N . VAL A 1 80 ? -2.804 -4.592 12.072 1.00 94.50 80 VAL A N 1
ATOM 661 C CA . VAL A 1 80 ? -3.914 -3.642 12.255 1.00 94.50 80 VAL A CA 1
ATOM 662 C C . VAL A 1 80 ? -4.960 -3.753 11.147 1.00 94.50 80 VAL A C 1
ATOM 664 O O . VAL A 1 80 ? -5.880 -2.940 11.084 1.00 94.50 80 VAL A O 1
ATOM 667 N N . GLY A 1 81 ? -4.815 -4.736 10.261 1.00 94.06 81 GLY A N 1
ATOM 668 C CA . GLY A 1 81 ? -5.664 -4.903 9.098 1.00 94.06 81 GLY A CA 1
ATOM 669 C C . GLY A 1 81 ? -4.940 -5.598 7.958 1.00 94.06 81 GLY A C 1
ATOM 670 O O . GLY A 1 81 ? -3.711 -5.584 7.849 1.00 94.06 81 GLY A O 1
ATOM 671 N N . GLN A 1 82 ? -5.734 -6.173 7.063 1.00 95.56 82 GLN A N 1
ATOM 672 C CA . GLN A 1 82 ? -5.251 -6.857 5.875 1.00 95.56 82 GLN A CA 1
ATOM 673 C C . GLN A 1 82 ? -5.934 -6.291 4.635 1.00 95.56 82 GLN A C 1
ATOM 675 O O . GLN A 1 82 ? -7.078 -5.842 4.685 1.00 95.56 82 GLN A O 1
ATOM 680 N N . GLY A 1 83 ? -5.220 -6.305 3.517 1.00 94.06 83 GLY A N 1
ATOM 681 C CA . GLY A 1 83 ? -5.742 -5.914 2.215 1.00 94.06 83 GLY A CA 1
ATOM 682 C C . GLY A 1 83 ? -5.324 -6.908 1.147 1.00 94.06 83 GLY A C 1
ATOM 683 O O . GLY A 1 83 ? -4.316 -7.597 1.289 1.00 94.06 83 GLY A O 1
ATOM 684 N N . VAL A 1 84 ? -6.0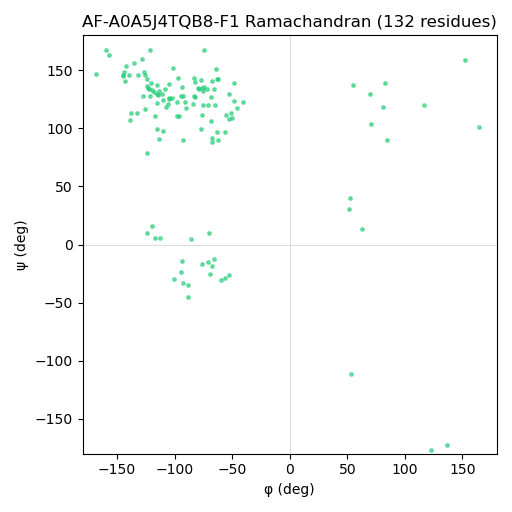84 -6.970 0.060 1.00 94.62 84 VAL A N 1
ATOM 685 C CA . VAL A 1 84 ? -5.693 -7.715 -1.139 1.00 94.62 84 VAL A CA 1
ATOM 686 C C . VAL A 1 84 ? -5.380 -6.708 -2.231 1.00 94.62 84 VAL A C 1
ATOM 688 O O . VAL A 1 84 ? -6.212 -5.862 -2.555 1.00 94.62 84 VAL A O 1
ATOM 691 N N . VAL A 1 85 ? -4.178 -6.795 -2.793 1.00 93.12 85 VAL A N 1
ATOM 692 C CA . VAL A 1 85 ? -3.716 -5.923 -3.875 1.00 93.12 85 VAL A CA 1
ATOM 693 C C . VAL A 1 85 ? -3.245 -6.761 -5.052 1.00 93.12 85 VAL A C 1
ATOM 695 O O . VAL A 1 85 ? -2.689 -7.839 -4.875 1.00 93.12 85 VAL A O 1
ATOM 698 N N . GLU A 1 86 ? -3.460 -6.265 -6.263 1.00 91.50 86 GLU A N 1
ATOM 699 C CA . GLU A 1 86 ? -2.862 -6.814 -7.478 1.00 91.50 86 GLU A CA 1
ATOM 700 C C . GLU A 1 86 ? -1.931 -5.745 -8.043 1.00 91.50 86 GLU A C 1
ATOM 702 O O . GLU A 1 86 ? -2.363 -4.620 -8.296 1.00 91.50 86 GLU A O 1
ATOM 707 N N . VAL A 1 87 ? -0.652 -6.078 -8.199 1.00 89.69 87 VAL A N 1
ATOM 708 C CA . VAL A 1 87 ? 0.361 -5.176 -8.756 1.00 89.69 87 VAL A CA 1
ATOM 709 C C . VAL A 1 87 ? 0.974 -5.860 -9.967 1.00 89.69 87 VAL A C 1
ATOM 711 O O . VAL A 1 87 ? 1.312 -7.040 -9.914 1.00 89.69 87 VAL A O 1
ATOM 714 N N . PHE A 1 88 ? 1.104 -5.120 -11.061 1.00 86.56 88 PHE A N 1
ATOM 715 C CA . PHE A 1 88 ? 1.772 -5.576 -12.271 1.00 86.56 88 PHE A CA 1
ATOM 716 C C . PHE A 1 88 ? 2.496 -4.400 -12.924 1.00 86.56 88 PHE A C 1
ATOM 718 O O . PHE A 1 88 ? 2.050 -3.255 -12.844 1.00 86.56 88 PHE A O 1
ATOM 725 N N . LEU A 1 89 ? 3.641 -4.691 -13.534 1.00 84.25 89 LEU A N 1
ATOM 726 C CA . LEU A 1 89 ? 4.489 -3.721 -14.218 1.00 84.25 89 LEU A CA 1
ATOM 727 C C . LEU A 1 89 ? 4.363 -3.947 -15.723 1.00 84.25 89 LEU A C 1
ATOM 729 O O . LEU A 1 89 ? 4.705 -5.022 -16.215 1.00 84.25 89 LEU A O 1
ATOM 733 N N . GLU A 1 90 ? 3.883 -2.941 -16.449 1.00 82.38 90 GLU A N 1
ATOM 734 C CA . GLU A 1 90 ? 3.824 -2.965 -17.912 1.00 82.38 90 GLU A CA 1
ATOM 735 C C . GLU A 1 90 ? 4.968 -2.115 -18.484 1.00 82.38 90 GLU A C 1
ATOM 737 O O . GLU A 1 90 ? 5.102 -0.946 -18.105 1.00 82.38 90 GLU A O 1
ATOM 742 N N . PRO A 1 91 ? 5.812 -2.663 -19.378 1.00 78.94 91 PRO A N 1
ATOM 743 C CA . PRO A 1 91 ? 6.858 -1.885 -20.025 1.00 78.94 91 PRO A CA 1
ATOM 744 C C . PRO A 1 91 ? 6.216 -0.872 -20.977 1.00 78.94 91 PRO A C 1
ATOM 746 O O . PRO A 1 91 ? 5.416 -1.221 -21.846 1.00 78.94 91 PRO A O 1
ATOM 749 N N . ILE A 1 92 ? 6.569 0.402 -20.820 1.00 69.12 92 ILE A N 1
ATOM 750 C CA . ILE A 1 92 ? 6.085 1.473 -21.691 1.00 69.12 92 ILE A CA 1
ATOM 751 C C . ILE A 1 92 ? 7.110 1.660 -22.822 1.00 69.12 92 ILE A C 1
ATOM 753 O O . ILE A 1 92 ? 8.059 2.426 -22.680 1.00 69.12 92 ILE A O 1
ATOM 757 N N . GLY A 1 93 ? 6.930 0.939 -23.935 1.00 65.69 93 GLY A N 1
ATOM 758 C CA . GLY A 1 93 ? 7.756 1.028 -25.153 1.00 65.69 93 GLY A CA 1
ATOM 759 C C . GLY A 1 93 ? 8.399 -0.299 -25.581 1.00 65.69 93 GLY A C 1
ATOM 760 O O . GLY A 1 93 ? 8.191 -1.329 -24.951 1.00 65.69 93 GLY A O 1
ATOM 761 N N . ASP A 1 94 ? 9.205 -0.266 -26.646 1.00 56.41 94 ASP A N 1
ATOM 762 C CA . ASP A 1 94 ? 10.047 -1.382 -27.135 1.00 56.41 94 ASP A CA 1
ATOM 763 C C . ASP A 1 94 ? 11.244 -1.719 -26.222 1.00 56.41 94 ASP A C 1
ATOM 765 O O . ASP A 1 94 ? 12.097 -2.534 -26.572 1.00 56.41 94 ASP A O 1
ATOM 769 N N . GLY A 1 95 ? 11.283 -1.139 -25.020 1.00 50.75 95 GLY A N 1
ATOM 770 C CA . GLY A 1 95 ? 12.200 -1.532 -23.964 1.00 50.75 95 GLY A CA 1
ATOM 771 C C . GLY A 1 95 ? 11.858 -2.928 -23.462 1.00 50.75 95 GLY A C 1
ATOM 772 O O . GLY A 1 95 ? 11.107 -3.080 -22.499 1.00 50.75 95 GLY A O 1
ATOM 773 N N . GLU A 1 96 ? 12.432 -3.942 -24.112 1.00 45.38 96 GLU A N 1
ATOM 774 C CA . GLU A 1 96 ? 12.701 -5.238 -23.501 1.00 45.38 96 GLU A CA 1
ATOM 775 C C . GLU A 1 96 ? 13.207 -4.965 -22.082 1.00 45.38 96 GLU A C 1
ATOM 777 O O . GLU A 1 96 ? 14.173 -4.217 -21.897 1.00 45.38 96 GLU A O 1
ATOM 782 N N . PHE A 1 97 ? 12.537 -5.515 -21.062 1.00 49.16 97 PHE A N 1
ATOM 783 C CA . PHE A 1 97 ? 13.163 -5.618 -19.752 1.00 49.16 97 PHE A CA 1
ATOM 784 C C . PHE A 1 97 ? 14.494 -6.303 -20.022 1.00 49.16 97 PHE A C 1
ATOM 786 O O . PHE A 1 97 ? 14.491 -7.472 -20.403 1.00 49.16 97 PHE A O 1
ATOM 793 N N . ALA A 1 98 ? 15.609 -5.570 -19.928 1.00 43.28 98 ALA A N 1
ATOM 794 C CA . ALA A 1 98 ? 16.916 -6.187 -20.000 1.00 43.28 98 ALA A CA 1
ATOM 795 C C . ALA A 1 98 ? 16.852 -7.311 -18.976 1.00 43.28 98 ALA A C 1
ATOM 797 O O . ALA A 1 98 ? 16.633 -7.027 -17.794 1.00 43.28 98 ALA A O 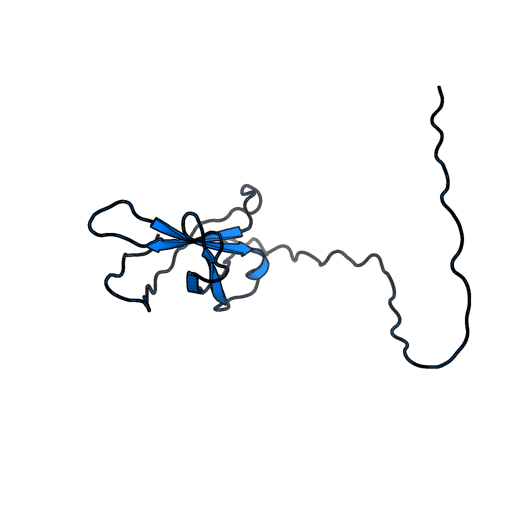1
ATOM 798 N N . GLU A 1 99 ? 16.900 -8.560 -19.447 1.00 39.94 99 GLU A N 1
ATOM 799 C CA . GLU A 1 99 ? 16.941 -9.715 -18.572 1.00 39.94 99 GLU A CA 1
ATOM 800 C C . GLU A 1 99 ? 18.051 -9.400 -17.583 1.00 39.94 99 GLU A C 1
ATOM 802 O O . GLU A 1 99 ? 19.223 -9.298 -17.959 1.00 39.94 99 GLU A O 1
ATOM 807 N N . VAL A 1 100 ? 17.673 -9.117 -16.335 1.00 39.91 100 VAL A N 1
ATOM 808 C CA . VAL A 1 100 ? 18.647 -8.975 -15.271 1.00 39.91 100 VAL A CA 1
ATOM 809 C C . VAL A 1 100 ? 19.166 -10.386 -15.140 1.00 39.91 100 VAL A C 1
ATOM 811 O O . VAL A 1 100 ? 18.542 -11.214 -14.475 1.00 39.91 100 VAL A O 1
ATOM 814 N N . LYS A 1 101 ? 20.239 -10.692 -15.879 1.00 37.12 101 LYS A N 1
ATOM 815 C CA . LYS A 1 101 ? 20.946 -11.947 -15.723 1.00 37.12 101 LYS A CA 1
ATOM 816 C C . LYS A 1 101 ? 21.159 -12.076 -14.218 1.00 37.12 101 LYS A C 1
ATOM 818 O O . LYS A 1 101 ? 21.675 -11.118 -13.622 1.00 37.12 101 LYS A O 1
ATOM 823 N N . PRO A 1 102 ? 20.704 -13.174 -13.586 1.00 41.84 102 PRO A N 1
ATOM 824 C CA . PRO A 1 102 ? 21.093 -13.430 -12.210 1.00 41.84 102 PRO A CA 1
ATOM 825 C C . PRO A 1 102 ? 22.612 -13.244 -12.156 1.00 41.84 102 PRO A C 1
ATOM 827 O O . PRO A 1 102 ? 23.262 -13.603 -13.145 1.00 41.84 102 PRO A O 1
ATOM 830 N N . PRO A 1 103 ? 23.160 -12.603 -11.104 1.00 48.47 103 PRO A N 1
ATOM 831 C CA . PRO A 1 103 ? 24.603 -12.442 -10.990 1.00 48.47 103 PRO A CA 1
ATOM 832 C C . PRO A 1 103 ? 25.215 -13.796 -11.316 1.00 48.47 103 PRO A C 1
ATOM 834 O O . PRO A 1 103 ? 24.839 -14.790 -10.696 1.00 48.47 103 PRO A O 1
ATOM 837 N N . GLU A 1 104 ? 26.003 -13.838 -12.394 1.00 43.97 104 GLU A N 1
ATOM 838 C CA . GLU A 1 104 ? 26.654 -15.061 -12.829 1.00 43.97 104 GLU A CA 1
ATOM 839 C C . GLU A 1 104 ? 27.440 -15.529 -11.610 1.00 43.97 104 GLU A C 1
ATOM 841 O O . GLU A 1 104 ? 28.307 -14.811 -11.111 1.00 43.97 104 GLU A O 1
ATOM 846 N N . ASP A 1 105 ? 26.982 -16.646 -11.048 1.00 46.00 105 ASP A N 1
ATOM 847 C CA . ASP A 1 105 ? 27.564 -17.314 -9.900 1.00 46.00 105 ASP A CA 1
ATOM 848 C C . ASP A 1 105 ? 29.023 -17.593 -10.275 1.00 46.00 105 ASP A C 1
ATOM 850 O O . ASP A 1 105 ? 29.314 -18.508 -11.047 1.00 46.00 105 ASP A O 1
ATOM 854 N N . ASP A 1 106 ? 29.936 -16.715 -9.846 1.00 41.97 106 ASP A N 1
ATOM 855 C CA . ASP A 1 106 ? 31.374 -16.949 -9.918 1.00 41.97 106 ASP A CA 1
ATOM 856 C C . ASP A 1 106 ? 31.621 -18.155 -9.010 1.00 41.97 106 ASP A C 1
ATOM 858 O O . ASP A 1 106 ? 31.600 -18.059 -7.780 1.00 41.97 106 ASP A O 1
ATOM 862 N N . GLY A 1 107 ? 31.672 -19.312 -9.668 1.00 47.72 107 GLY A N 1
ATOM 863 C CA . GLY A 1 107 ? 31.196 -20.568 -9.122 1.00 47.72 107 GLY A CA 1
ATOM 864 C C . GLY A 1 107 ? 31.766 -20.935 -7.762 1.00 47.72 107 GLY A C 1
ATOM 865 O O . GLY A 1 107 ? 32.980 -21.041 -7.572 1.00 47.72 107 GLY A O 1
ATOM 866 N N . ILE A 1 108 ? 30.860 -21.272 -6.847 1.00 36.91 108 ILE A N 1
ATOM 867 C CA . ILE A 1 108 ? 31.178 -22.158 -5.733 1.00 36.91 108 ILE A CA 1
ATOM 868 C C . ILE A 1 108 ? 30.341 -23.420 -5.911 1.00 36.91 108 ILE A C 1
ATOM 870 O O . ILE A 1 108 ? 29.157 -23.481 -5.594 1.00 36.91 108 ILE A O 1
ATOM 874 N N . GLU A 1 109 ? 31.000 -24.443 -6.448 1.00 35.88 109 GLU A N 1
ATOM 875 C CA . GLU A 1 109 ? 30.485 -25.795 -6.636 1.00 35.88 109 GLU A CA 1
ATOM 876 C C . GLU A 1 109 ? 30.161 -26.424 -5.264 1.00 35.88 109 GLU A C 1
ATOM 878 O O . GLU A 1 109 ? 31.008 -27.047 -4.623 1.00 35.88 109 GLU A O 1
ATOM 883 N N . ILE A 1 110 ? 28.929 -26.242 -4.783 1.00 31.17 110 ILE A N 1
ATOM 884 C CA . ILE A 1 110 ? 28.387 -26.996 -3.647 1.00 31.17 110 ILE A CA 1
ATOM 885 C C . ILE A 1 110 ? 27.996 -28.391 -4.134 1.00 31.17 110 ILE A C 1
ATOM 887 O O . ILE A 1 110 ? 26.944 -28.599 -4.734 1.00 31.17 110 ILE A O 1
ATOM 891 N N . LYS A 1 111 ? 28.879 -29.357 -3.878 1.00 36.31 111 LYS A N 1
ATOM 892 C CA . LYS A 1 111 ? 28.591 -30.785 -4.022 1.00 36.31 111 LYS A CA 1
ATOM 893 C C . LYS A 1 111 ? 27.745 -31.202 -2.821 1.00 36.31 111 LYS A C 1
ATOM 895 O O . LYS A 1 111 ? 28.233 -31.202 -1.692 1.00 36.31 111 LYS A O 1
ATOM 900 N N . GLU A 1 112 ? 26.479 -31.524 -3.055 1.00 33.72 112 GLU A N 1
ATOM 901 C CA . GLU A 1 112 ? 25.661 -32.225 -2.069 1.00 33.72 112 GLU A CA 1
ATOM 902 C C . GLU A 1 112 ? 26.189 -33.657 -1.903 1.00 33.72 112 GLU A C 1
ATOM 904 O O . GLU A 1 112 ? 25.980 -34.506 -2.766 1.00 33.72 112 GLU A O 1
ATOM 909 N N . GLU A 1 113 ? 26.851 -33.941 -0.782 1.00 33.25 113 GLU A N 1
ATOM 910 C CA . GLU A 1 113 ? 27.029 -35.306 -0.285 1.00 33.25 113 GLU A CA 1
ATOM 911 C C . GLU A 1 113 ? 26.692 -35.353 1.211 1.00 33.25 113 GLU A C 1
ATOM 913 O O . GLU A 1 113 ? 27.389 -34.785 2.050 1.00 33.25 113 GLU A O 1
ATOM 918 N N . LEU A 1 114 ? 25.617 -36.062 1.553 1.00 31.52 114 LEU A N 1
ATOM 919 C CA . LEU A 1 114 ? 25.370 -36.629 2.880 1.00 31.52 114 LEU A CA 1
ATOM 920 C C . LEU A 1 114 ? 24.711 -38.007 2.683 1.00 31.52 114 LEU A C 1
ATOM 922 O O . LEU A 1 114 ? 23.981 -38.163 1.702 1.00 31.52 114 LEU A O 1
ATOM 926 N N . PRO A 1 115 ? 24.831 -38.980 3.611 1.00 43.12 115 PRO A N 1
ATOM 927 C CA . PRO A 1 115 ? 25.557 -38.975 4.887 1.00 43.12 115 PRO A CA 1
ATOM 928 C C . PRO A 1 115 ? 26.506 -40.187 5.054 1.00 43.12 115 PRO A C 1
ATOM 930 O O . PRO A 1 115 ? 26.291 -41.246 4.468 1.00 43.12 115 PRO A O 1
ATOM 933 N N . GLY A 1 116 ? 27.499 -40.096 5.943 1.00 30.08 116 GLY A N 1
ATOM 934 C CA . GLY A 1 116 ? 28.214 -41.297 6.384 1.00 30.08 116 GLY A CA 1
ATOM 935 C C . GLY A 1 116 ? 29.538 -41.059 7.100 1.00 30.08 116 GLY A C 1
ATOM 936 O O . GLY A 1 116 ? 30.562 -40.910 6.454 1.00 30.08 116 GLY A O 1
ATOM 937 N N . ASP A 1 117 ? 29.469 -41.158 8.425 1.00 33.09 117 ASP A N 1
ATOM 938 C CA . ASP A 1 117 ? 30.478 -41.774 9.293 1.00 33.09 117 ASP A CA 1
ATOM 939 C C . ASP A 1 117 ? 31.750 -41.001 9.719 1.00 33.09 117 ASP A C 1
ATOM 941 O O . ASP A 1 117 ? 32.623 -40.645 8.939 1.00 33.09 117 ASP A O 1
ATOM 945 N N . GLU A 1 118 ? 31.803 -40.838 11.046 1.00 35.28 118 GLU A N 1
ATOM 946 C CA . GLU A 1 118 ? 32.939 -40.825 11.973 1.00 35.28 118 GLU A CA 1
ATOM 947 C C . GLU A 1 118 ? 34.169 -39.901 11.821 1.00 35.28 118 GLU A C 1
ATOM 949 O O . GLU A 1 118 ? 34.880 -39.827 10.828 1.00 35.28 118 GLU A O 1
ATOM 954 N N . SER A 1 119 ? 34.531 -39.381 13.003 1.00 34.75 119 SER A N 1
ATOM 955 C CA . SER A 1 119 ? 35.884 -39.033 13.454 1.00 34.75 119 SER A CA 1
ATOM 956 C C . SER A 1 119 ? 36.479 -37.668 13.076 1.00 34.75 119 SER A C 1
ATOM 958 O O . SER A 1 119 ? 37.302 -37.517 12.188 1.00 34.75 119 SER A O 1
ATOM 960 N N . ALA A 1 120 ? 36.199 -36.723 13.978 1.00 31.98 120 ALA A N 1
ATOM 961 C CA . ALA A 1 120 ? 37.197 -36.036 14.802 1.00 31.98 120 ALA A CA 1
ATOM 962 C C . ALA A 1 120 ? 38.194 -35.033 14.164 1.00 31.98 120 ALA A C 1
ATOM 964 O O . ALA A 1 120 ? 39.043 -35.369 13.351 1.00 31.98 120 ALA A O 1
ATOM 965 N N . LYS A 1 121 ? 38.225 -33.864 14.826 1.00 33.78 121 LYS A N 1
ATOM 966 C CA . LYS A 1 121 ? 39.387 -33.054 15.257 1.00 33.78 121 LYS A CA 1
ATOM 967 C C . LYS A 1 121 ? 39.539 -31.651 14.643 1.00 33.78 121 LYS A C 1
ATOM 969 O O . LYS A 1 121 ? 39.802 -31.470 13.465 1.00 33.78 121 LYS A O 1
ATOM 974 N N . THR A 1 122 ? 39.512 -30.706 15.591 1.00 28.95 122 THR A N 1
ATOM 975 C CA . THR A 1 122 ? 40.363 -29.509 15.745 1.00 28.95 122 THR A CA 1
ATOM 976 C C . THR A 1 122 ? 40.194 -28.350 14.766 1.00 28.95 122 THR A C 1
ATOM 978 O O . THR A 1 122 ? 40.738 -28.343 13.669 1.00 28.95 122 THR A O 1
ATOM 981 N N . ALA A 1 123 ? 39.530 -27.309 15.273 1.00 33.22 123 ALA A N 1
ATOM 982 C CA . ALA A 1 123 ? 39.733 -25.926 14.873 1.00 33.22 123 ALA A CA 1
ATOM 983 C C . ALA A 1 123 ? 41.082 -25.423 15.405 1.00 33.22 123 ALA A C 1
ATOM 985 O O . ALA A 1 123 ? 41.348 -25.620 16.589 1.00 33.22 123 ALA A O 1
ATOM 986 N N . GLU A 1 124 ? 41.875 -24.746 14.571 1.00 29.92 124 GLU A N 1
ATOM 987 C CA . GLU A 1 124 ? 42.822 -23.718 15.017 1.00 29.92 124 GLU A CA 1
ATOM 988 C C . GLU A 1 124 ? 43.403 -22.885 13.851 1.00 29.92 124 GLU A C 1
ATOM 990 O O . GLU A 1 124 ? 43.677 -23.420 12.779 1.00 29.92 124 GLU A O 1
ATOM 995 N N . VAL A 1 125 ? 43.667 -21.603 14.172 1.00 33.00 125 VAL A N 1
ATOM 996 C CA . VAL A 1 125 ? 44.763 -20.726 13.687 1.00 33.00 125 VAL A CA 1
ATOM 997 C C . VAL A 1 125 ? 44.603 -20.002 12.334 1.00 33.00 125 VAL A C 1
ATOM 999 O O . VAL A 1 125 ? 44.209 -20.602 11.347 1.00 33.00 125 VAL A O 1
ATOM 1002 N N . THR A 1 126 ? 44.987 -18.731 12.130 1.00 31.14 126 THR A N 1
ATOM 1003 C CA . THR A 1 126 ? 45.110 -17.513 12.964 1.00 31.14 126 THR A CA 1
ATOM 1004 C C . THR A 1 126 ? 45.052 -16.287 12.033 1.00 31.14 126 THR A C 1
ATOM 1006 O O . THR A 1 126 ? 45.251 -16.402 10.824 1.00 31.14 126 THR A O 1
ATOM 1009 N N . HIS A 1 127 ? 44.804 -15.101 12.595 1.00 36.81 127 HIS A N 1
ATOM 1010 C CA . HIS A 1 127 ? 44.857 -13.810 11.899 1.00 36.81 127 HIS A CA 1
ATOM 1011 C C . HIS A 1 127 ? 46.268 -13.465 11.379 1.00 36.81 127 HIS A C 1
ATOM 1013 O O . HIS A 1 127 ? 47.234 -13.639 12.126 1.00 36.81 127 HIS A O 1
ATOM 1019 N N . PRO A 1 128 ? 46.404 -12.842 10.195 1.00 38.97 128 PRO A N 1
ATOM 1020 C CA . PRO A 1 128 ? 47.553 -12.008 9.879 1.00 38.97 128 PRO A CA 1
ATOM 1021 C C . PRO A 1 128 ? 47.267 -10.526 10.179 1.00 38.97 128 PRO A C 1
ATOM 1023 O O . PRO A 1 128 ? 46.270 -9.946 9.752 1.00 38.97 128 PRO A O 1
ATOM 1026 N N . VAL A 1 129 ? 48.186 -9.941 10.945 1.00 32.28 129 VAL A N 1
ATOM 1027 C CA . VAL A 1 129 ? 48.343 -8.514 11.247 1.00 32.28 129 VAL A CA 1
ATOM 1028 C C . VAL A 1 129 ? 48.763 -7.733 9.993 1.00 32.28 129 VAL A C 1
ATOM 1030 O O . VAL A 1 129 ? 49.597 -8.209 9.225 1.00 32.28 129 VAL A O 1
ATOM 1033 N N . ALA A 1 130 ? 48.229 -6.523 9.804 1.00 35.41 130 ALA A N 1
ATOM 1034 C CA . A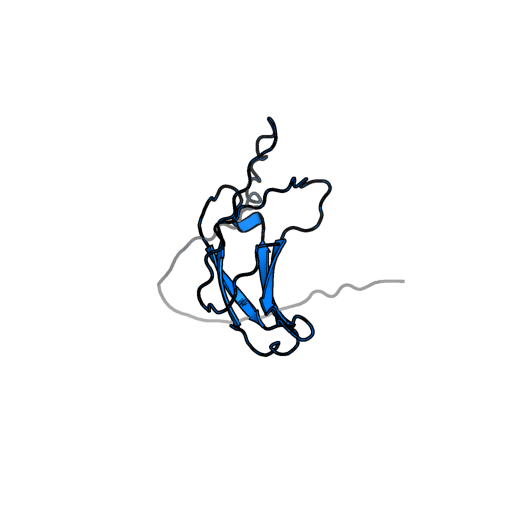LA A 1 130 ? 48.754 -5.550 8.847 1.00 35.41 130 ALA A CA 1
ATOM 1035 C C . ALA A 1 130 ? 49.235 -4.304 9.603 1.00 35.41 130 ALA A C 1
ATOM 1037 O O . ALA A 1 130 ? 48.452 -3.560 10.190 1.00 35.41 130 ALA A O 1
ATOM 1038 N N . GLU A 1 131 ? 50.554 -4.139 9.601 1.00 32.28 131 GLU A N 1
ATOM 1039 C CA . GLU A 1 131 ? 51.308 -2.986 10.082 1.00 32.28 131 GLU A CA 1
ATOM 1040 C C . GLU A 1 131 ? 51.223 -1.847 9.047 1.00 32.28 131 GLU A C 1
ATOM 1042 O O . GLU A 1 131 ? 51.246 -2.091 7.838 1.00 32.28 131 GLU A O 1
ATOM 1047 N N . GLN A 1 132 ? 51.111 -0.602 9.511 1.00 34.00 132 GLN A N 1
ATOM 1048 C CA . GLN A 1 132 ? 51.302 0.603 8.701 1.00 34.00 132 GLN A CA 1
ATOM 1049 C C . GLN A 1 132 ? 52.438 1.416 9.335 1.00 34.00 132 GLN A C 1
ATOM 1051 O O . GLN A 1 132 ? 52.430 1.689 10.534 1.00 34.00 132 GLN A O 1
ATOM 1056 N N . LYS A 1 133 ? 53.414 1.752 8.495 1.00 34.72 133 LYS A N 1
ATOM 1057 C CA . LYS A 1 133 ? 54.646 2.526 8.712 1.00 34.72 133 LYS A CA 1
ATOM 1058 C C . LYS A 1 133 ? 54.517 3.712 7.730 1.00 34.72 133 LYS A C 1
ATOM 1060 O O . LYS A 1 133 ? 54.032 3.475 6.627 1.00 34.72 133 LYS A O 1
ATOM 1065 N N . GLU A 1 134 ? 54.835 4.979 7.979 1.00 44.00 134 GLU A N 1
ATOM 1066 C CA . GLU A 1 134 ? 55.684 5.716 8.930 1.00 44.00 134 GLU A CA 1
ATOM 1067 C C . GLU A 1 134 ? 54.942 6.942 9.487 1.00 44.00 134 GLU A C 1
ATOM 1069 O O . GLU A 1 134 ? 54.009 7.427 8.805 1.00 44.00 134 GLU A O 1
#

Secondary structure (DSSP, 8-state):
-PPP--S-SS------------TTT----EEEEEEEE--SSSPPEEEEEEEEEGGGGTT--EEEEEEPEE-GGGTT-S-S-EEEEEE-----SS--------------------------------PPP-----

Mean predicted aligned error: 14.91 Å

pLDDT: mean 72.89, std 24.08, range [28.95, 97.38]

Radius of gyration: 25.05 Å; Cα contacts (8 Å, |Δi|>4): 131; chains: 1; bounding box: 75×57×46 Å

Organism: NCBI:txid222440

Foldseek 3Di:
DFDDDPPDQDDDGVDDDDDDDDPVPDPDFWDKDWDWDDDPDDDIDTFFIDIHGNVVQVVHFDWDKDFTAGDDVRNVRHHPGIDIDTDHDDDDDPPDPPPPPDPPPPDDPDDDDDDDDDDDDDDDDDDDDDDDDD

Solvent-accessible surface area (backbone atoms only — not comparable to full-atom values): 9573 Å² total; per-residue (Å²): 134,81,84,89,77,78,99,63,94,77,76,86,77,94,76,85,87,88,78,92,81,54,82,86,81,47,85,81,58,58,52,76,47,74,42,70,47,81,53,96,78,71,76,67,44,59,42,19,38,40,74,45,52,52,75,80,25,63,98,36,81,52,79,43,80,44,62,20,26,19,28,80,97,34,55,92,31,78,67,68,50,74,47,80,47,73,51,68,77,78,72,90,65,93,61,67,76,73,76,76,69,67,79,76,72,80,76,76,87,79,75,90,81,85,87,83,84,86,81,87,84,82,89,82,90,78,87,83,86,83,88,88,85,134